Protein AF-A0ABD2VKQ4-F1 (afdb_monomer)

Structure (mmCIF, N/CA/C/O backbone):
data_AF-A0ABD2VKQ4-F1
#
_entry.id   AF-A0ABD2VKQ4-F1
#
loop_
_atom_site.group_PDB
_atom_site.id
_atom_site.type_symbol
_atom_site.label_atom_id
_atom_site.label_alt_id
_atom_site.label_comp_id
_atom_site.label_asym_id
_atom_site.label_entity_id
_atom_site.label_seq_id
_atom_site.pdbx_PDB_ins_code
_atom_site.Cartn_x
_atom_site.Cartn_y
_atom_site.Cartn_z
_atom_site.occupancy
_atom_site.B_iso_or_equiv
_atom_site.auth_seq_id
_atom_site.auth_comp_id
_atom_site.auth_asym_id
_atom_site.auth_atom_id
_atom_site.pdbx_PDB_model_num
ATOM 1 N N . MET A 1 1 ? 13.928 -17.365 -2.188 1.00 86.12 1 MET A N 1
ATOM 2 C CA . MET A 1 1 ? 12.927 -16.707 -1.315 1.00 86.12 1 MET A CA 1
ATOM 3 C C . MET A 1 1 ? 13.240 -15.219 -1.240 1.00 86.12 1 MET A C 1
ATOM 5 O O . MET A 1 1 ? 14.403 -14.883 -1.049 1.00 86.12 1 MET A O 1
ATOM 9 N N . VAL A 1 2 ? 12.244 -14.343 -1.404 1.00 89.88 2 VAL A N 1
ATOM 10 C CA . VAL A 1 2 ? 12.409 -12.878 -1.331 1.00 89.88 2 VAL A CA 1
ATOM 11 C C . VAL A 1 2 ? 11.683 -12.364 -0.088 1.00 89.88 2 VAL A C 1
ATOM 13 O O . VAL A 1 2 ? 10.501 -12.630 0.078 1.00 89.88 2 VAL A O 1
ATOM 16 N N . GLY A 1 3 ? 12.396 -11.669 0.802 1.00 92.44 3 GLY A N 1
ATOM 17 C CA . GLY A 1 3 ? 11.843 -11.152 2.063 1.00 92.44 3 GLY A CA 1
ATOM 18 C C . GLY A 1 3 ? 11.801 -9.626 2.094 1.00 92.44 3 GLY A C 1
ATOM 19 O O . GLY A 1 3 ? 10.929 -9.001 1.500 1.00 92.44 3 GLY A O 1
ATOM 20 N N . ARG A 1 4 ? 12.789 -9.013 2.762 1.00 93.56 4 ARG A N 1
ATOM 21 C CA . ARG A 1 4 ? 12.888 -7.551 2.973 1.00 93.56 4 ARG A CA 1
ATOM 22 C C . ARG A 1 4 ? 12.695 -6.715 1.703 1.00 93.56 4 ARG A C 1
ATOM 24 O O . ARG A 1 4 ? 12.064 -5.668 1.770 1.00 93.56 4 ARG A O 1
ATOM 31 N N . ALA A 1 5 ? 13.210 -7.180 0.565 1.00 92.12 5 ALA A N 1
ATOM 32 C CA . ALA A 1 5 ? 13.072 -6.471 -0.702 1.00 92.12 5 ALA A CA 1
ATOM 33 C C . ALA A 1 5 ? 11.592 -6.354 -1.118 1.00 92.12 5 ALA A C 1
ATOM 35 O O . ALA A 1 5 ? 11.109 -5.244 -1.327 1.00 92.12 5 ALA A O 1
ATOM 36 N N . ALA A 1 6 ? 10.852 -7.469 -1.115 1.00 93.06 6 ALA A N 1
ATOM 37 C CA . ALA A 1 6 ? 9.424 -7.499 -1.433 1.00 93.06 6 ALA A CA 1
ATOM 38 C C . ALA A 1 6 ? 8.584 -6.631 -0.483 1.00 93.06 6 ALA A C 1
ATOM 40 O O . ALA A 1 6 ? 7.594 -6.048 -0.900 1.00 93.06 6 ALA A O 1
ATOM 41 N N . TYR A 1 7 ? 9.001 -6.492 0.778 1.00 92.31 7 TYR A N 1
ATOM 42 C CA . TYR A 1 7 ? 8.332 -5.607 1.731 1.00 92.31 7 TYR A CA 1
ATOM 43 C C . TYR A 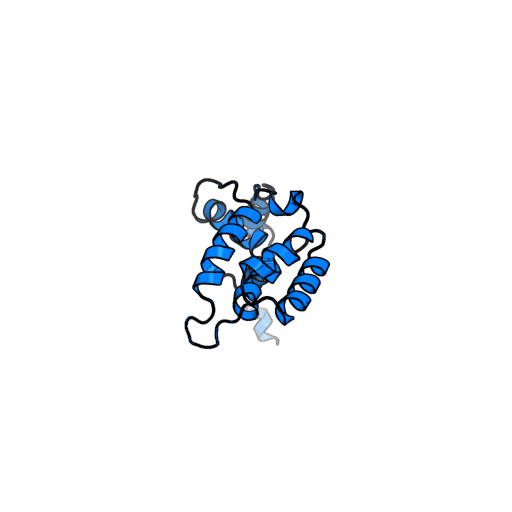1 7 ? 8.540 -4.114 1.409 1.00 92.31 7 TYR A C 1
ATOM 45 O O . TYR A 1 7 ? 7.629 -3.306 1.569 1.00 92.31 7 TYR A O 1
ATOM 53 N N . GLY A 1 8 ? 9.745 -3.730 0.975 1.00 93.81 8 GLY A N 1
ATOM 54 C CA . GLY A 1 8 ? 10.089 -2.332 0.695 1.00 93.81 8 GLY A CA 1
ATOM 55 C C . GLY A 1 8 ? 9.582 -1.816 -0.653 1.00 93.81 8 GLY A C 1
ATOM 56 O O . GLY A 1 8 ? 9.290 -0.627 -0.773 1.00 93.81 8 GLY A O 1
ATOM 57 N N . ASN A 1 9 ? 9.480 -2.699 -1.648 1.00 93.56 9 ASN A N 1
ATOM 58 C CA . ASN A 1 9 ? 9.064 -2.368 -3.011 1.00 93.56 9 ASN A CA 1
ATOM 59 C C . ASN A 1 9 ? 8.240 -3.515 -3.641 1.00 93.56 9 ASN A C 1
ATOM 61 O O . ASN A 1 9 ? 8.698 -4.162 -4.587 1.00 93.56 9 ASN A O 1
ATOM 65 N N . PRO A 1 10 ? 7.042 -3.815 -3.106 1.00 93.81 10 PRO A N 1
ATOM 66 C CA . PRO A 1 10 ? 6.229 -4.938 -3.565 1.00 93.81 10 PRO A CA 1
ATOM 67 C C . PRO A 1 10 ? 5.801 -4.804 -5.027 1.00 93.81 10 PRO A C 1
ATOM 69 O O . PRO A 1 10 ? 5.839 -5.796 -5.746 1.00 93.81 10 PRO A O 1
ATOM 72 N N . TRP A 1 11 ? 5.438 -3.597 -5.482 1.00 94.06 11 TRP A N 1
ATOM 73 C CA . TRP A 1 11 ? 4.920 -3.394 -6.840 1.00 94.06 11 TRP A CA 1
ATOM 74 C C . TRP A 1 11 ? 5.932 -3.813 -7.909 1.00 94.06 11 TRP A C 1
ATOM 76 O O . TRP A 1 11 ? 5.627 -4.655 -8.746 1.00 94.06 11 TRP A O 1
ATOM 86 N N . GLN A 1 12 ? 7.161 -3.294 -7.832 1.00 89.81 12 GLN A N 1
ATOM 87 C CA . GLN A 1 12 ? 8.186 -3.568 -8.845 1.00 89.81 12 GLN A CA 1
ATOM 88 C C . GLN A 1 12 ? 8.785 -4.973 -8.718 1.00 89.81 12 GLN A C 1
ATOM 90 O O . GLN A 1 12 ? 9.184 -5.566 -9.713 1.00 89.81 12 GLN A O 1
ATOM 95 N N . ILE A 1 13 ? 8.878 -5.514 -7.497 1.00 90.50 13 ILE A N 1
ATOM 96 C CA . ILE A 1 13 ? 9.523 -6.816 -7.271 1.00 90.50 13 ILE A CA 1
ATOM 97 C C . ILE A 1 13 ? 8.579 -7.977 -7.563 1.00 90.50 13 ILE A C 1
ATOM 99 O O . ILE A 1 13 ? 9.027 -9.002 -8.070 1.00 90.50 13 ILE A O 1
ATOM 103 N N . LEU A 1 14 ? 7.300 -7.849 -7.206 1.00 90.94 14 LEU A N 1
ATOM 104 C CA . LEU A 1 14 ? 6.352 -8.959 -7.278 1.00 90.94 14 LEU A CA 1
ATOM 105 C C . LEU A 1 14 ? 5.392 -8.867 -8.460 1.00 90.94 14 LEU A C 1
ATOM 107 O O . LEU A 1 14 ? 4.904 -9.902 -8.902 1.00 90.94 14 LEU A O 1
ATOM 111 N N . GLY A 1 15 ? 5.113 -7.674 -8.987 1.00 90.38 15 GLY A N 1
ATOM 112 C CA . GLY A 1 15 ? 3.989 -7.511 -9.908 1.00 90.38 15 GLY A CA 1
ATOM 113 C C . GLY A 1 15 ? 4.151 -8.204 -11.270 1.00 90.38 15 GLY A C 1
ATOM 114 O O . GLY A 1 15 ? 3.151 -8.445 -11.935 1.00 90.38 15 GLY A O 1
ATOM 115 N N . LEU A 1 16 ? 5.375 -8.576 -11.670 1.00 89.50 16 LEU A N 1
ATOM 116 C CA . LEU A 1 16 ? 5.641 -9.337 -12.903 1.00 89.50 16 LEU A CA 1
ATOM 117 C C . LEU A 1 16 ? 6.055 -10.793 -12.657 1.00 89.50 16 LEU A C 1
ATOM 119 O O . LEU A 1 16 ? 6.364 -11.503 -13.612 1.00 89.50 16 LEU A O 1
ATOM 123 N N . VAL A 1 17 ? 6.062 -11.264 -11.405 1.00 89.88 17 VAL A N 1
ATOM 124 C CA . VAL A 1 17 ? 6.529 -12.620 -11.065 1.00 89.88 17 VAL A CA 1
ATOM 125 C C . VAL A 1 17 ? 5.695 -13.695 -11.761 1.00 89.88 17 VAL A C 1
ATOM 127 O O . VAL A 1 17 ? 6.264 -14.649 -12.288 1.00 89.88 17 VAL A O 1
ATOM 130 N N . ASP A 1 18 ? 4.374 -13.523 -11.833 1.00 89.88 18 ASP A N 1
ATOM 131 C CA . ASP A 1 18 ? 3.475 -14.484 -12.485 1.00 89.88 18 ASP A CA 1
ATOM 132 C C . ASP A 1 18 ? 3.859 -14.734 -13.950 1.00 89.88 18 ASP A C 1
ATOM 134 O O . ASP A 1 18 ? 3.909 -15.881 -14.397 1.00 89.88 18 ASP A O 1
ATOM 138 N N . SER A 1 19 ? 4.201 -13.677 -14.688 1.00 88.81 19 SER A N 1
ATOM 139 C CA . SER A 1 19 ? 4.631 -13.790 -16.083 1.00 88.81 19 SER A CA 1
ATOM 140 C C . SER A 1 19 ? 6.090 -14.235 -16.194 1.00 88.81 19 SER A C 1
ATOM 142 O O . SER A 1 19 ? 6.380 -15.234 -16.849 1.00 88.81 19 SER A O 1
ATOM 144 N N . ALA A 1 20 ? 7.008 -13.557 -15.501 1.00 85.62 20 ALA A N 1
ATOM 145 C CA . ALA A 1 20 ? 8.446 -13.773 -15.654 1.00 85.62 20 ALA A CA 1
ATOM 146 C C . ALA A 1 20 ? 8.944 -15.121 -15.104 1.00 85.62 20 ALA A C 1
ATOM 148 O O . ALA A 1 20 ? 9.946 -15.642 -15.588 1.00 85.62 20 ALA A O 1
ATOM 149 N N . VAL A 1 21 ? 8.283 -15.675 -14.082 1.00 87.62 21 VAL A N 1
ATOM 150 C CA . VAL A 1 21 ? 8.710 -16.915 -13.410 1.00 87.62 21 VAL A CA 1
ATOM 151 C C . VAL A 1 21 ? 7.807 -18.090 -13.764 1.00 87.62 21 VAL A C 1
ATOM 153 O O . VAL A 1 21 ? 8.306 -19.192 -13.979 1.00 87.62 21 VAL A O 1
ATOM 156 N N . TYR A 1 22 ? 6.492 -17.868 -13.829 1.00 87.88 22 TYR A N 1
ATOM 157 C CA . TYR A 1 22 ? 5.512 -18.942 -14.021 1.00 87.88 22 TYR A CA 1
ATOM 158 C C . TYR A 1 22 ? 4.895 -18.976 -15.427 1.00 87.88 22 TYR A C 1
ATOM 160 O O . TYR A 1 22 ? 4.097 -19.867 -15.712 1.00 87.88 22 TYR A O 1
ATOM 168 N N . GLY A 1 23 ? 5.262 -18.047 -16.318 1.00 86.56 23 GLY A N 1
ATOM 169 C CA . GLY A 1 23 ? 4.781 -18.017 -17.701 1.00 86.56 23 GLY A CA 1
ATOM 170 C C . GLY A 1 23 ? 3.301 -17.655 -17.846 1.00 86.56 23 GLY A C 1
ATOM 171 O O . GLY A 1 23 ? 2.700 -17.940 -18.881 1.00 86.56 23 GLY A O 1
ATOM 172 N N . ALA A 1 24 ? 2.687 -17.051 -16.823 1.00 89.19 24 ALA A N 1
ATOM 173 C CA . ALA A 1 24 ? 1.307 -16.596 -16.912 1.00 89.19 24 ALA A CA 1
ATOM 174 C C . ALA A 1 24 ? 1.170 -15.432 -17.917 1.00 89.19 24 ALA A C 1
ATOM 176 O O . ALA A 1 24 ? 2.107 -14.642 -18.088 1.00 89.19 24 ALA A O 1
ATOM 177 N N . PRO A 1 25 ? -0.002 -15.271 -18.558 1.00 87.69 25 PRO A N 1
ATOM 178 C CA . PRO A 1 25 ? -0.264 -14.113 -19.403 1.00 87.69 25 PRO A CA 1
ATOM 179 C C . PRO A 1 25 ? -0.090 -12.806 -18.625 1.00 87.69 25 PRO A C 1
ATOM 181 O O . PRO A 1 25 ? -0.534 -12.700 -17.477 1.00 87.69 25 PRO A O 1
ATOM 184 N N . LEU A 1 26 ? 0.515 -11.802 -19.266 1.00 83.81 26 LEU A N 1
ATOM 185 C CA . LEU A 1 26 ? 0.623 -10.463 -18.694 1.00 83.81 26 LEU A CA 1
ATOM 186 C C . LEU A 1 26 ? -0.768 -9.914 -18.377 1.00 83.81 26 LEU A C 1
ATOM 188 O O . LEU A 1 26 ? -1.685 -9.967 -19.199 1.00 83.81 26 LEU A O 1
ATOM 192 N N . ARG A 1 27 ? -0.913 -9.367 -17.171 1.00 80.69 27 ARG A N 1
ATOM 193 C CA . ARG A 1 27 ? -2.122 -8.674 -16.734 1.00 80.69 27 ARG A CA 1
ATOM 194 C C . ARG A 1 27 ? -1.808 -7.196 -16.605 1.00 80.69 27 ARG A C 1
ATOM 196 O O . ARG A 1 27 ? -0.898 -6.822 -15.873 1.00 80.69 27 ARG A O 1
ATOM 203 N N . SER A 1 28 ? -2.598 -6.357 -17.261 1.00 84.81 28 SER A N 1
ATOM 204 C CA . SER A 1 28 ? -2.535 -4.899 -17.133 1.00 84.81 28 SER A CA 1
ATOM 205 C C . SER A 1 28 ? -3.217 -4.432 -15.841 1.00 84.81 28 SER A C 1
ATOM 207 O O . SER A 1 28 ? -4.150 -3.631 -15.883 1.00 84.81 28 SER A O 1
ATOM 209 N N . ILE A 1 29 ? -2.817 -4.997 -14.699 1.00 91.94 29 ILE A N 1
ATOM 210 C CA . ILE A 1 29 ? -3.356 -4.601 -13.398 1.00 91.94 29 ILE A CA 1
ATOM 211 C C . ILE A 1 29 ? -2.740 -3.270 -12.967 1.00 91.94 29 ILE A C 1
ATOM 213 O O . ILE A 1 29 ? -1.541 -3.043 -13.148 1.00 91.94 29 ILE A O 1
ATOM 217 N N . THR A 1 30 ? -3.563 -2.400 -12.389 1.00 95.50 30 THR A N 1
ATOM 218 C CA . THR A 1 30 ? -3.132 -1.100 -11.865 1.00 95.50 30 THR A CA 1
ATOM 219 C C . THR A 1 30 ? -3.067 -1.111 -10.339 1.00 95.50 30 THR A C 1
ATOM 221 O O . THR A 1 30 ? -3.672 -1.959 -9.671 1.00 95.50 30 THR A O 1
ATOM 224 N N . ARG A 1 31 ? -2.332 -0.159 -9.749 1.00 96.19 31 ARG A N 1
ATOM 225 C CA . ARG A 1 31 ? -2.274 -0.018 -8.285 1.00 96.19 31 ARG A CA 1
ATOM 226 C C . ARG A 1 31 ? -3.652 0.294 -7.712 1.00 96.19 31 ARG A C 1
ATOM 228 O O . ARG A 1 31 ? -3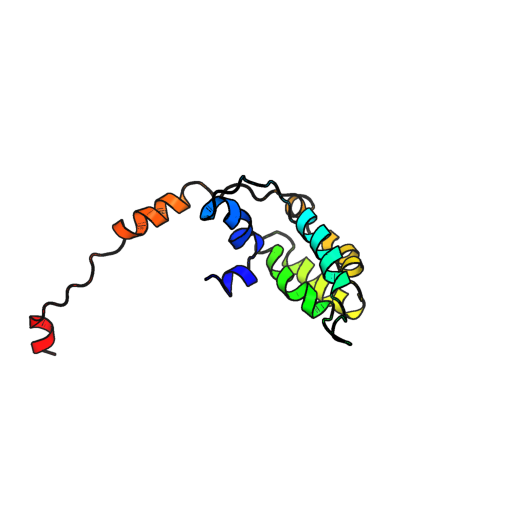.976 -0.220 -6.644 1.00 96.19 31 ARG A O 1
ATOM 235 N N . ARG A 1 32 ? -4.467 1.077 -8.430 1.00 97.62 32 ARG A N 1
ATOM 236 C CA . ARG A 1 32 ? -5.853 1.381 -8.050 1.00 97.62 32 ARG A CA 1
ATOM 237 C C . ARG A 1 32 ? -6.678 0.110 -7.871 1.00 97.62 32 ARG A C 1
ATOM 239 O O . ARG A 1 32 ? -7.250 -0.087 -6.806 1.00 97.62 32 ARG A O 1
ATOM 246 N N . GLN A 1 33 ? -6.646 -0.792 -8.849 1.00 96.50 33 GLN A N 1
ATOM 247 C CA . GLN A 1 33 ? -7.386 -2.058 -8.788 1.00 96.50 33 GLN A CA 1
ATOM 248 C C . GLN A 1 33 ? -6.933 -2.945 -7.622 1.00 96.50 33 GLN A C 1
ATOM 250 O O . GLN A 1 33 ? -7.755 -3.568 -6.949 1.00 96.50 33 GLN A O 1
ATOM 255 N N . VAL A 1 34 ? -5.624 -2.990 -7.347 1.00 96.38 34 VAL A N 1
ATOM 256 C CA . VAL A 1 34 ? -5.102 -3.709 -6.175 1.00 96.38 34 VAL A CA 1
ATOM 257 C C . VAL A 1 34 ? -5.613 -3.084 -4.880 1.00 96.38 34 VAL A C 1
ATOM 259 O O . VAL A 1 34 ? -6.045 -3.811 -3.990 1.00 96.38 34 VAL A O 1
ATOM 262 N N . LEU A 1 35 ? -5.594 -1.755 -4.766 1.00 97.88 35 LEU A N 1
ATOM 263 C CA . LEU A 1 35 ? -6.068 -1.040 -3.580 1.00 97.88 35 LEU A CA 1
ATOM 264 C C . LEU A 1 35 ? -7.577 -1.198 -3.365 1.00 97.88 35 LEU A C 1
ATOM 266 O O . LEU A 1 35 ? -7.997 -1.374 -2.227 1.00 97.88 35 LEU A O 1
ATOM 270 N N . GLU A 1 36 ? -8.382 -1.215 -4.427 1.00 97.62 36 GLU A N 1
ATOM 271 C CA . GLU A 1 36 ? -9.826 -1.480 -4.358 1.00 97.62 36 GLU A CA 1
ATOM 272 C C . GLU A 1 36 ? -10.117 -2.867 -3.769 1.00 97.62 36 GLU A C 1
ATOM 274 O O . GLU A 1 36 ? -10.918 -3.003 -2.842 1.00 97.62 36 GLU A O 1
ATOM 279 N N . GLN A 1 37 ? -9.416 -3.902 -4.242 1.00 97.94 37 GLN A N 1
ATOM 280 C CA . GLN A 1 37 ? -9.539 -5.249 -3.678 1.00 97.94 37 GLN A CA 1
ATOM 281 C C . GLN A 1 37 ? -8.998 -5.314 -2.246 1.00 97.94 37 GLN A C 1
ATOM 283 O O . GLN A 1 37 ? -9.596 -5.949 -1.372 1.00 97.94 37 GLN A O 1
ATOM 288 N N . TYR A 1 38 ? -7.885 -4.626 -1.984 1.00 98.12 38 TYR A N 1
ATOM 289 C CA . TYR A 1 38 ? -7.280 -4.574 -0.660 1.00 98.12 38 TYR A CA 1
ATOM 290 C C . TYR A 1 38 ? -8.171 -3.860 0.351 1.00 98.12 38 TYR A C 1
ATOM 292 O O . TYR A 1 38 ? -8.159 -4.230 1.518 1.00 98.12 38 TYR A O 1
ATOM 300 N N . GLN A 1 39 ? -8.960 -2.871 -0.068 1.00 98.06 39 GLN A N 1
ATOM 301 C CA . GLN A 1 39 ? -9.933 -2.212 0.795 1.00 98.06 39 GLN A CA 1
ATOM 302 C C . GLN A 1 39 ? -10.955 -3.221 1.322 1.00 98.06 39 GLN A C 1
ATOM 304 O O . GLN A 1 39 ? -11.144 -3.323 2.532 1.00 98.06 39 GLN A O 1
ATOM 309 N N . VAL A 1 40 ? -11.562 -4.006 0.424 1.00 98.25 40 VAL A N 1
ATOM 310 C CA . VAL A 1 40 ? -12.556 -5.030 0.786 1.00 98.25 40 VAL A CA 1
ATOM 311 C C . VAL A 1 40 ? -11.950 -6.053 1.745 1.00 98.25 40 VAL A C 1
ATOM 313 O O . VAL A 1 40 ? -12.518 -6.332 2.801 1.00 98.25 40 VAL A O 1
ATOM 316 N N . TYR A 1 41 ? -10.771 -6.579 1.405 1.00 98.12 41 TYR A N 1
ATOM 317 C CA . TYR A 1 41 ? -10.044 -7.504 2.271 1.00 98.12 41 TYR A CA 1
ATOM 318 C C . TYR A 1 41 ? -9.715 -6.867 3.625 1.00 98.12 41 TYR A C 1
ATOM 320 O O . TYR A 1 41 ? -10.009 -7.435 4.675 1.00 98.12 41 TYR A O 1
ATOM 328 N N . GLY A 1 42 ? -9.120 -5.682 3.603 1.00 97.75 42 GLY A N 1
ATOM 329 C CA . GLY A 1 42 ? -8.589 -5.009 4.770 1.00 97.75 42 GLY A CA 1
ATOM 330 C C . GLY A 1 42 ? -9.681 -4.686 5.781 1.00 97.75 42 GLY A C 1
ATOM 331 O O . GLY A 1 42 ? -9.506 -4.990 6.957 1.00 97.75 42 GLY A O 1
ATOM 332 N N . ASP A 1 43 ? -10.827 -4.172 5.329 1.00 98.19 43 ASP A N 1
ATOM 333 C CA . ASP A 1 43 ? -11.980 -3.934 6.199 1.00 98.19 43 ASP A CA 1
ATOM 334 C C . ASP A 1 43 ? -12.555 -5.237 6.772 1.00 98.19 43 ASP A C 1
ATOM 336 O O . ASP A 1 43 ? -12.937 -5.269 7.941 1.00 98.19 43 ASP A O 1
ATOM 340 N N . SER A 1 44 ? -12.552 -6.332 6.002 1.00 97.62 44 SER A N 1
ATOM 341 C CA . SER A 1 44 ? -13.071 -7.629 6.467 1.00 97.62 44 SER A CA 1
ATOM 342 C C . SER A 1 44 ? -12.241 -8.276 7.582 1.00 97.62 44 SER A C 1
ATOM 344 O O . SER A 1 44 ? -12.773 -9.059 8.367 1.00 97.62 44 SER A O 1
ATOM 346 N N . VAL A 1 45 ? -10.943 -7.960 7.668 1.00 97.62 45 VAL A N 1
ATOM 347 C CA . VAL A 1 45 ? -10.031 -8.575 8.647 1.00 97.62 45 VAL A CA 1
ATOM 348 C C . VAL A 1 45 ? -9.791 -7.717 9.882 1.00 97.62 45 VAL A C 1
ATOM 350 O O . VAL A 1 45 ? -9.205 -8.207 10.850 1.00 97.62 45 VAL A O 1
ATOM 353 N N . LEU A 1 46 ? -10.217 -6.449 9.884 1.00 97.62 46 LEU A N 1
ATOM 354 C CA . LEU A 1 46 ? -10.088 -5.590 11.057 1.00 97.62 46 LEU A CA 1
ATOM 355 C C . LEU A 1 46 ? -10.785 -6.231 12.255 1.00 97.62 46 LEU A C 1
ATOM 357 O O . LEU A 1 46 ? -11.921 -6.687 12.165 1.00 97.62 46 LEU A O 1
ATOM 361 N N . ARG A 1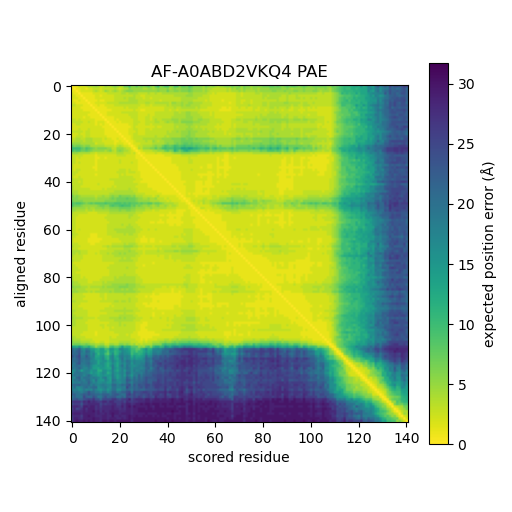 47 ? -10.103 -6.227 13.405 1.00 95.06 47 ARG A N 1
ATOM 362 C CA . ARG A 1 47 ? -10.660 -6.705 14.684 1.00 95.06 47 ARG A CA 1
ATOM 363 C C . ARG A 1 47 ? -11.119 -8.173 14.709 1.00 95.06 47 ARG A C 1
ATOM 365 O O . ARG A 1 47 ? -11.782 -8.589 15.658 1.00 95.06 47 ARG A O 1
ATOM 372 N N . ILE A 1 48 ? -10.729 -8.990 13.727 1.00 96.06 48 ILE A N 1
ATOM 373 C CA . ILE A 1 48 ? -11.127 -10.408 13.667 1.00 96.06 48 ILE A CA 1
ATOM 374 C C . ILE A 1 48 ? -10.629 -11.223 14.877 1.00 96.06 48 ILE A C 1
ATOM 376 O O . ILE A 1 48 ? -11.240 -12.220 15.251 1.00 96.06 48 I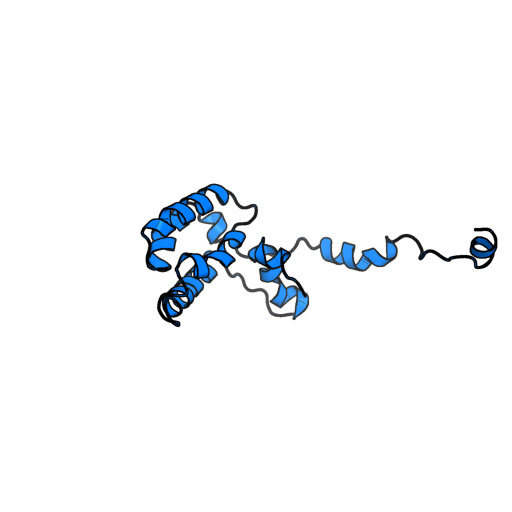LE A O 1
ATOM 380 N N . TYR A 1 49 ? -9.564 -10.764 15.542 1.00 93.38 49 TYR A N 1
ATOM 381 C CA . TYR A 1 49 ? -9.013 -11.355 16.764 1.00 93.38 49 TYR A CA 1
ATOM 382 C C . TYR A 1 49 ? -9.229 -10.444 17.989 1.00 93.38 49 TYR A C 1
ATOM 384 O O . TYR A 1 49 ? -8.380 -10.359 18.878 1.00 93.38 49 TYR A O 1
ATOM 392 N N . GLY A 1 50 ? -10.347 -9.710 18.031 1.00 93.56 50 GLY A N 1
ATOM 393 C CA . GLY A 1 50 ? -10.684 -8.771 19.104 1.00 93.56 50 GLY A CA 1
ATOM 394 C C . GLY A 1 50 ? -10.230 -7.341 18.780 1.00 93.56 50 GLY A C 1
ATOM 395 O O . GLY A 1 50 ? -10.612 -6.805 17.750 1.00 93.56 50 GLY A O 1
ATOM 396 N N . PRO A 1 51 ? -9.420 -6.657 19.606 1.00 92.38 51 PRO A N 1
ATOM 397 C CA . PRO A 1 51 ? -8.982 -5.288 19.301 1.00 92.38 51 PRO A CA 1
ATOM 398 C C . PRO A 1 51 ? -7.998 -5.202 18.118 1.00 92.38 51 PRO A C 1
ATOM 400 O O . PRO A 1 51 ? -7.633 -4.102 17.702 1.00 92.38 51 PRO A O 1
ATOM 403 N N . ARG A 1 52 ? -7.548 -6.346 17.588 1.00 94.25 52 ARG A N 1
ATOM 404 C CA . ARG A 1 52 ? -6.579 -6.463 16.495 1.00 94.25 52 ARG A CA 1
ATOM 405 C C . ARG A 1 52 ? -7.088 -7.388 15.381 1.00 94.25 52 ARG A C 1
ATOM 407 O O . ARG A 1 52 ? -7.906 -8.266 15.658 1.00 94.25 52 ARG A O 1
ATOM 414 N N . PRO A 1 53 ? -6.582 -7.235 14.146 1.00 96.44 53 PRO A N 1
ATOM 415 C CA . PRO A 1 53 ? -5.625 -6.221 13.704 1.00 96.44 53 PRO A CA 1
ATOM 416 C C . PRO A 1 53 ? -6.247 -4.823 13.616 1.00 96.44 53 PRO A C 1
ATOM 418 O O . PRO A 1 53 ? -7.441 -4.657 13.363 1.00 96.44 53 PRO A O 1
ATOM 421 N N . THR A 1 54 ? -5.414 -3.819 13.873 1.00 97.00 54 THR A N 1
ATOM 422 C CA . THR A 1 54 ? -5.733 -2.395 13.719 1.00 97.00 54 THR A CA 1
ATOM 423 C C . THR A 1 54 ? -5.524 -1.938 12.276 1.00 97.00 54 THR A C 1
ATOM 425 O O . THR A 1 54 ? -4.767 -2.554 11.526 1.00 97.00 54 THR A O 1
ATOM 428 N N . VAL A 1 55 ? -6.109 -0.794 11.904 1.00 97.81 55 VAL A N 1
ATOM 429 C CA . VAL A 1 55 ? -5.886 -0.143 10.597 1.00 97.81 55 VAL A CA 1
ATOM 430 C C . VAL A 1 55 ? -4.390 0.002 10.297 1.00 97.81 55 VAL A C 1
ATOM 432 O O . VAL A 1 55 ? -3.940 -0.333 9.206 1.00 97.81 55 VAL A O 1
ATOM 435 N N . ARG A 1 56 ? -3.589 0.416 11.288 1.00 97.50 56 ARG A N 1
ATOM 436 C CA . ARG A 1 56 ? -2.132 0.561 11.142 1.00 97.50 56 ARG A CA 1
ATOM 437 C C . ARG A 1 56 ? -1.439 -0.760 10.807 1.00 97.50 56 ARG A C 1
ATOM 439 O O . ARG A 1 56 ? -0.531 -0.770 9.980 1.00 97.50 56 ARG A O 1
ATOM 446 N N . GLU A 1 57 ? -1.832 -1.857 11.449 1.00 96.94 57 GLU A N 1
ATOM 447 C CA . GLU A 1 57 ? -1.252 -3.183 11.197 1.00 96.94 57 GLU A CA 1
ATOM 448 C C . GLU A 1 57 ? -1.621 -3.700 9.804 1.00 96.94 57 GLU A C 1
ATOM 450 O O . GLU A 1 57 ? -0.752 -4.225 9.109 1.00 96.94 57 GLU A O 1
ATOM 455 N N . VAL A 1 58 ? -2.868 -3.483 9.377 1.00 97.69 58 VAL A N 1
ATOM 456 C CA . VAL A 1 58 ? -3.351 -3.883 8.049 1.00 97.69 58 VAL A CA 1
ATOM 457 C C . VAL A 1 58 ? -2.717 -3.035 6.941 1.00 97.69 58 VAL A C 1
ATOM 459 O O . VAL A 1 58 ? -2.314 -3.576 5.925 1.00 97.69 58 VAL A O 1
ATOM 462 N N . VAL A 1 59 ? -2.532 -1.725 7.125 1.00 97.31 59 VAL A N 1
ATOM 463 C CA . VAL A 1 59 ? -1.947 -0.837 6.095 1.00 97.31 59 VAL A CA 1
ATOM 464 C C . VAL A 1 59 ? -0.425 -0.968 5.986 1.00 97.31 59 VAL A C 1
ATOM 466 O O . VAL A 1 59 ? 0.155 -0.651 4.948 1.00 97.31 59 VAL A O 1
ATOM 469 N N . LYS A 1 60 ? 0.258 -1.455 7.028 1.00 95.75 60 LYS A N 1
ATOM 470 C CA . LYS A 1 60 ? 1.729 -1.516 7.094 1.00 95.75 60 LYS A CA 1
ATOM 471 C C . LYS A 1 60 ? 2.413 -2.116 5.845 1.00 95.75 60 LYS A C 1
ATOM 473 O O . LYS A 1 60 ? 3.415 -1.534 5.417 1.00 95.75 60 LYS A O 1
ATOM 478 N N . PRO A 1 61 ? 1.923 -3.219 5.239 1.00 94.69 61 PRO A N 1
ATOM 479 C CA . PRO A 1 61 ? 2.518 -3.798 4.031 1.00 94.69 61 PRO A CA 1
ATOM 480 C C . PRO A 1 61 ? 2.362 -2.919 2.780 1.00 94.69 61 PRO A C 1
ATOM 482 O O . PRO A 1 61 ? 3.158 -3.027 1.852 1.00 94.69 61 PRO A O 1
ATOM 485 N N . LEU A 1 62 ? 1.371 -2.023 2.750 1.00 96.00 62 LEU A N 1
ATOM 486 C CA . LEU A 1 62 ? 1.112 -1.137 1.613 1.00 96.00 62 LEU A CA 1
ATOM 487 C C . LEU A 1 62 ? 2.054 0.065 1.552 1.00 96.00 62 LEU A C 1
ATOM 489 O O . LEU A 1 62 ? 2.160 0.706 0.512 1.00 96.00 62 LEU A O 1
ATOM 493 N N . LEU A 1 63 ? 2.778 0.376 2.631 1.00 95.69 63 LEU A N 1
ATOM 494 C CA . LEU A 1 63 ? 3.667 1.544 2.670 1.00 95.69 63 LEU A CA 1
ATOM 495 C C . LEU A 1 63 ? 4.810 1.468 1.636 1.00 95.69 63 LEU A C 1
ATOM 497 O O . LEU A 1 63 ? 5.440 2.482 1.335 1.00 95.69 63 LEU A O 1
ATOM 501 N N . GLY A 1 64 ? 5.105 0.287 1.090 1.00 96.06 64 GLY A N 1
ATOM 502 C CA . GLY A 1 64 ? 6.060 0.106 -0.007 1.00 96.06 64 GLY A CA 1
ATOM 503 C C . GLY A 1 64 ? 5.464 0.258 -1.413 1.00 96.06 64 GLY A C 1
ATOM 504 O O . GLY A 1 64 ? 6.218 0.299 -2.380 1.00 96.06 64 GLY A O 1
ATOM 505 N N . LEU A 1 65 ? 4.137 0.335 -1.561 1.00 96.44 65 LEU A N 1
ATOM 506 C CA . LEU A 1 65 ? 3.454 0.207 -2.858 1.00 96.44 65 LEU A CA 1
ATOM 507 C C . LEU A 1 65 ? 3.861 1.287 -3.878 1.00 96.44 65 LEU A C 1
ATOM 509 O O . LEU A 1 65 ? 3.983 1.005 -5.071 1.00 96.44 65 LEU A O 1
ATOM 513 N N . PHE A 1 66 ? 4.121 2.501 -3.392 1.00 96.88 66 PHE A N 1
ATOM 514 C CA . PHE A 1 66 ? 4.536 3.663 -4.185 1.00 96.88 66 PHE A CA 1
ATOM 515 C C . PHE A 1 66 ? 6.043 3.943 -4.074 1.00 96.88 66 PHE A C 1
ATOM 517 O O . PHE A 1 66 ? 6.487 5.089 -4.110 1.00 96.88 66 PHE A O 1
ATOM 524 N N . HIS A 1 67 ? 6.864 2.916 -3.838 1.00 95.19 67 HIS A N 1
ATOM 525 C CA . HIS A 1 67 ? 8.314 3.080 -3.761 1.00 95.19 67 HIS A CA 1
ATOM 526 C C . HIS A 1 67 ? 8.871 3.783 -5.014 1.00 95.19 67 HIS A C 1
ATOM 528 O O . HIS A 1 67 ? 8.585 3.365 -6.129 1.00 95.19 67 HIS A O 1
ATOM 534 N N . ALA A 1 68 ? 9.700 4.816 -4.807 1.00 93.38 68 ALA A N 1
ATOM 535 C CA . ALA A 1 68 ? 10.280 5.680 -5.846 1.00 93.38 68 ALA A CA 1
ATOM 536 C C . ALA A 1 68 ? 9.284 6.475 -6.723 1.00 93.38 68 ALA A C 1
ATOM 538 O O . ALA A 1 68 ? 9.720 7.170 -7.633 1.00 93.38 68 ALA A O 1
ATOM 539 N N . GLU A 1 69 ? 7.985 6.444 -6.417 1.00 95.81 69 GLU A N 1
ATOM 540 C CA . GLU A 1 69 ? 6.971 7.238 -7.119 1.00 95.81 69 GLU A CA 1
ATOM 541 C C . GLU A 1 69 ? 6.866 8.666 -6.551 1.00 95.81 69 GLU A C 1
ATOM 543 O O . GLU A 1 69 ? 7.169 8.895 -5.364 1.00 95.81 69 GLU A O 1
ATOM 548 N N . PRO A 1 70 ? 6.403 9.644 -7.355 1.00 95.06 70 PRO A N 1
ATOM 549 C CA . PRO A 1 70 ? 6.165 10.999 -6.877 1.00 95.06 70 PRO A CA 1
ATOM 550 C C . PRO A 1 70 ? 5.159 11.006 -5.720 1.00 95.06 70 PRO A C 1
ATOM 552 O O . PRO A 1 70 ? 4.249 10.186 -5.634 1.00 95.06 70 PRO A O 1
ATOM 555 N N . ARG A 1 71 ? 5.337 11.958 -4.798 1.00 97.00 71 ARG A N 1
ATOM 556 C CA . ARG A 1 71 ? 4.462 12.185 -3.629 1.00 97.00 71 ARG A CA 1
ATOM 557 C C . ARG A 1 71 ? 4.353 11.029 -2.618 1.00 97.00 71 ARG A C 1
ATOM 559 O O . ARG A 1 71 ? 3.705 11.211 -1.593 1.00 97.00 71 ARG A O 1
ATOM 566 N N . ASN A 1 72 ? 5.080 9.917 -2.774 1.00 96.81 72 ASN A N 1
ATOM 567 C CA . ASN A 1 72 ? 5.084 8.799 -1.813 1.00 96.81 72 ASN A CA 1
ATOM 568 C C . ASN A 1 72 ? 5.348 9.232 -0.356 1.00 96.81 72 ASN A C 1
ATOM 570 O O . ASN A 1 72 ? 4.673 8.799 0.574 1.00 96.81 72 ASN A O 1
ATOM 574 N N . VAL A 1 73 ? 6.320 10.123 -0.131 1.00 97.06 73 VAL A N 1
ATOM 575 C CA . VAL A 1 73 ? 6.630 10.625 1.222 1.00 97.06 73 VAL A CA 1
ATOM 576 C C . VAL A 1 73 ? 5.475 11.452 1.797 1.00 97.06 73 VAL A C 1
ATOM 578 O O . VAL A 1 73 ? 5.199 11.361 2.992 1.00 97.06 73 VAL A O 1
ATOM 581 N N . VAL A 1 74 ? 4.799 12.242 0.959 1.00 97.94 74 VAL A N 1
ATOM 582 C CA . VAL A 1 74 ? 3.638 13.049 1.360 1.00 97.94 74 VAL A CA 1
ATOM 583 C C . VAL A 1 74 ? 2.476 12.130 1.722 1.00 97.94 74 VAL A C 1
ATOM 585 O O . VAL A 1 74 ? 1.948 12.236 2.826 1.00 97.94 74 VAL A O 1
ATOM 588 N N . TRP A 1 75 ? 2.180 11.146 0.871 1.00 98.25 75 TRP A N 1
ATOM 589 C CA . TRP A 1 75 ? 1.175 10.121 1.141 1.00 98.25 75 TRP A CA 1
ATOM 590 C C . TRP A 1 75 ? 1.441 9.370 2.451 1.00 98.25 75 TRP A C 1
ATOM 592 O O . TRP A 1 75 ? 0.550 9.256 3.285 1.00 98.25 75 TRP A O 1
ATOM 602 N N . LYS A 1 76 ? 2.682 8.939 2.717 1.00 97.94 76 LYS A N 1
ATOM 603 C CA . LYS A 1 76 ? 3.042 8.279 3.988 1.00 97.94 76 LYS A CA 1
ATOM 604 C C . LYS A 1 76 ? 2.772 9.148 5.216 1.00 97.94 76 LYS A C 1
ATOM 606 O O . LYS A 1 76 ? 2.363 8.624 6.249 1.00 97.94 76 LYS A O 1
ATOM 611 N N . ARG A 1 77 ? 3.008 10.460 5.120 1.00 98.25 77 ARG A N 1
ATOM 612 C CA . ARG A 1 77 ? 2.704 11.413 6.200 1.00 98.25 77 ARG A CA 1
ATOM 613 C C . ARG A 1 77 ? 1.196 11.594 6.373 1.00 98.25 77 ARG A C 1
ATOM 615 O O . ARG A 1 77 ? 0.736 11.615 7.511 1.00 98.25 77 ARG A O 1
ATOM 622 N N . ALA A 1 78 ? 0.445 11.674 5.274 1.00 98.25 78 ALA A N 1
ATOM 623 C CA . ALA A 1 78 ? -1.016 11.724 5.304 1.00 98.25 78 ALA A CA 1
ATOM 624 C C . ALA A 1 78 ? -1.601 10.459 5.953 1.00 98.25 78 ALA A C 1
ATOM 626 O O . ALA A 1 78 ? -2.419 10.556 6.859 1.00 98.25 78 ALA A O 1
ATOM 627 N N . VAL A 1 79 ? -1.092 9.278 5.590 1.00 98.25 79 VAL A N 1
ATOM 628 C CA . VAL A 1 79 ? -1.452 7.993 6.211 1.00 98.25 79 VAL A CA 1
ATOM 629 C C . VAL A 1 79 ? -1.143 7.975 7.709 1.00 98.25 79 VAL A C 1
ATOM 631 O O . VAL A 1 79 ? -1.986 7.550 8.498 1.00 98.25 79 VAL A O 1
ATOM 634 N N . ASP A 1 80 ? 0.031 8.457 8.133 1.00 98.06 80 ASP A N 1
ATOM 635 C CA . ASP A 1 80 ? 0.358 8.487 9.562 1.00 98.06 80 ASP A CA 1
ATOM 636 C C . ASP A 1 80 ? -0.546 9.440 10.358 1.00 98.06 80 ASP A C 1
ATOM 638 O O . ASP A 1 80 ? -0.975 9.103 11.465 1.00 98.06 80 ASP A O 1
ATOM 642 N N . ALA A 1 81 ? -0.908 10.585 9.771 1.00 98.00 81 ALA A N 1
ATOM 643 C CA . ALA A 1 81 ? -1.888 11.496 10.350 1.00 98.00 81 ALA A CA 1
ATOM 644 C C . ALA A 1 81 ? -3.284 10.853 10.438 1.00 98.00 81 ALA A C 1
ATOM 646 O O . ALA A 1 81 ? -3.909 10.945 11.499 1.00 98.00 81 ALA A O 1
ATOM 647 N N . ALA A 1 82 ? -3.717 10.167 9.373 1.00 97.94 82 ALA A N 1
ATOM 648 C CA . ALA A 1 82 ? -5.010 9.496 9.261 1.00 97.94 82 ALA A CA 1
ATOM 649 C C . ALA A 1 82 ? -5.190 8.369 10.285 1.00 97.94 82 ALA A C 1
ATOM 651 O O . ALA A 1 82 ? -6.295 8.149 10.778 1.00 97.94 82 ALA A O 1
ATOM 652 N N . PHE A 1 83 ? -4.110 7.693 10.699 1.00 97.19 83 PHE A N 1
ATOM 653 C CA . PHE A 1 83 ? -4.176 6.656 11.738 1.00 97.19 83 PHE A CA 1
ATOM 654 C C . PHE A 1 83 ? -4.705 7.145 13.093 1.00 97.19 83 PHE A C 1
ATOM 656 O O . PHE A 1 83 ? -5.030 6.313 13.940 1.00 97.19 83 PHE A O 1
ATOM 663 N N . ARG A 1 84 ? -4.768 8.459 13.336 1.00 96.06 84 ARG A N 1
ATOM 664 C CA . ARG A 1 84 ? -5.295 9.014 14.591 1.00 96.06 84 ARG A CA 1
ATOM 665 C C . ARG A 1 84 ? -6.819 8.977 14.673 1.00 96.06 84 ARG A C 1
ATOM 667 O O . ARG A 1 84 ? -7.345 8.952 15.781 1.00 96.06 84 ARG A O 1
ATOM 674 N N . HIS A 1 85 ? -7.516 8.971 13.538 1.00 96.31 85 HIS A N 1
ATOM 675 C CA . HIS A 1 85 ? -8.978 9.088 13.498 1.00 96.31 85 HIS A CA 1
ATOM 676 C C . HIS 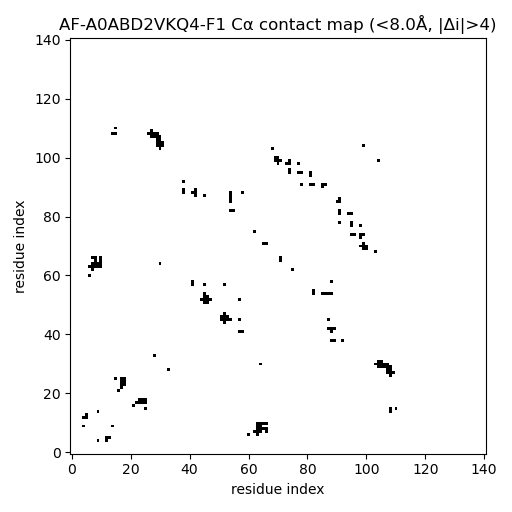A 1 85 ? -9.662 8.091 12.562 1.00 96.31 85 HIS A C 1
ATOM 678 O O . HIS A 1 85 ? -10.803 7.717 12.823 1.00 96.31 85 HIS A O 1
ATOM 684 N N . CYS A 1 86 ? -8.992 7.611 11.512 1.00 97.50 86 CYS A N 1
ATOM 685 C CA . CYS A 1 86 ? -9.555 6.604 10.619 1.00 97.50 86 CYS A CA 1
ATOM 686 C C . CYS A 1 86 ? -9.692 5.249 11.321 1.00 97.50 86 CYS A C 1
ATOM 688 O O . CYS A 1 86 ? -8.737 4.708 11.882 1.00 97.50 86 CYS A O 1
ATOM 690 N N . THR A 1 87 ? -10.888 4.672 11.238 1.00 96.12 87 THR A N 1
ATOM 691 C CA . THR A 1 87 ? -11.222 3.373 11.842 1.00 96.12 87 THR A CA 1
ATOM 692 C C . THR A 1 87 ? -11.395 2.256 10.816 1.00 96.12 87 THR A C 1
ATOM 694 O O . THR A 1 87 ? -11.421 1.091 11.211 1.00 96.12 87 THR A O 1
ATOM 697 N N . THR A 1 88 ? -11.460 2.599 9.526 1.00 97.94 88 THR A N 1
ATOM 698 C CA . THR A 1 88 ? -11.612 1.669 8.396 1.00 97.94 88 THR A CA 1
ATOM 699 C C . THR A 1 88 ? -10.511 1.898 7.361 1.00 97.94 88 THR A C 1
ATOM 701 O O . THR A 1 88 ? -9.906 2.973 7.312 1.00 97.94 88 THR A O 1
ATOM 704 N N . ILE A 1 89 ? -10.247 0.892 6.532 1.00 98.19 89 ILE A N 1
ATOM 705 C CA . ILE A 1 89 ? -9.345 0.994 5.382 1.00 98.19 89 ILE A CA 1
ATOM 706 C C . ILE A 1 89 ? -9.952 1.911 4.328 1.00 98.19 89 ILE A C 1
ATOM 708 O O . ILE A 1 89 ? -9.250 2.783 3.821 1.00 98.19 89 ILE A O 1
ATOM 712 N N . LYS A 1 90 ? -11.260 1.783 4.070 1.00 98.25 90 LYS A N 1
ATOM 713 C CA . LYS A 1 90 ? -11.986 2.672 3.159 1.00 98.25 90 LYS A CA 1
ATOM 714 C C . LYS A 1 90 ? -11.795 4.152 3.502 1.00 98.25 90 LYS A C 1
ATOM 716 O O . LYS A 1 90 ? -11.323 4.906 2.657 1.00 98.25 90 LYS A O 1
ATOM 721 N N . SER A 1 91 ? -12.084 4.556 4.743 1.00 98.25 91 SER A N 1
ATOM 722 C CA . SER A 1 91 ? -11.945 5.962 5.157 1.00 98.25 91 SER A CA 1
ATOM 723 C C . SER A 1 91 ? -10.504 6.463 5.030 1.00 98.25 91 SER A C 1
ATOM 725 O O . SER A 1 91 ? -10.272 7.604 4.649 1.00 98.25 91 SER A O 1
ATOM 727 N N . LEU A 1 92 ? -9.522 5.598 5.316 1.00 98.50 92 LEU A N 1
ATOM 728 C CA . LEU A 1 92 ? -8.108 5.940 5.175 1.00 98.50 92 LEU A CA 1
ATOM 729 C C . LEU A 1 92 ? -7.720 6.156 3.708 1.00 98.50 92 LEU A C 1
ATOM 731 O O . LEU A 1 92 ? -6.970 7.082 3.403 1.00 98.50 92 LEU A O 1
ATOM 735 N N . PHE A 1 93 ? -8.206 5.320 2.792 1.00 98.31 93 PHE A N 1
ATOM 736 C CA . PHE A 1 93 ? -7.937 5.476 1.364 1.00 98.31 93 PHE A CA 1
ATOM 737 C C . PHE A 1 93 ? -8.630 6.698 0.767 1.00 98.31 93 PHE A C 1
ATOM 739 O O . PHE A 1 93 ? -7.973 7.441 0.041 1.00 98.31 93 PHE A O 1
ATOM 746 N N . GLU A 1 94 ? -9.894 6.950 1.112 1.00 98.00 94 GLU A N 1
ATOM 747 C CA . GLU A 1 94 ? -10.632 8.141 0.666 1.00 98.00 94 GLU A CA 1
ATOM 748 C C . GLU A 1 94 ? -9.920 9.442 1.069 1.00 98.00 94 GLU A C 1
ATOM 750 O O . GLU A 1 94 ? -9.852 10.378 0.276 1.00 98.00 94 GLU A O 1
ATOM 755 N N . GLU A 1 95 ? -9.335 9.487 2.269 1.00 98.25 95 GLU A N 1
ATOM 756 C CA . GLU A 1 95 ? -8.610 10.664 2.756 1.00 98.25 95 GLU A CA 1
ATOM 757 C C . GLU A 1 95 ? -7.210 10.811 2.145 1.00 98.25 95 GLU A C 1
ATOM 759 O O . GLU A 1 95 ? -6.758 11.925 1.887 1.00 98.25 95 GLU A O 1
ATOM 764 N N . THR A 1 96 ? -6.492 9.704 1.933 1.00 98.25 96 THR A N 1
ATOM 765 C CA . THR A 1 96 ? -5.047 9.767 1.653 1.00 98.25 96 THR A CA 1
ATOM 766 C C . THR A 1 96 ? -4.680 9.546 0.194 1.00 98.25 96 THR A C 1
ATOM 768 O O . THR A 1 96 ? -3.664 10.078 -0.248 1.00 98.25 96 THR A O 1
ATOM 771 N N . LEU A 1 97 ? -5.458 8.786 -0.586 1.00 97.56 97 LEU A N 1
ATOM 772 C CA . LEU A 1 97 ? -5.063 8.434 -1.957 1.00 97.56 97 LEU A CA 1
ATOM 773 C C . LEU A 1 97 ? -5.075 9.622 -2.922 1.00 97.56 97 LEU A C 1
ATOM 775 O O . LEU A 1 97 ? -4.351 9.570 -3.910 1.00 97.56 97 LEU A O 1
ATOM 779 N N . GLY A 1 98 ? -5.782 10.713 -2.604 1.00 97.12 98 GLY A N 1
ATOM 780 C CA . GLY A 1 98 ? -5.697 11.967 -3.365 1.00 97.12 98 GLY A CA 1
ATOM 781 C C . GLY A 1 98 ? -4.294 12.594 -3.379 1.00 97.12 98 GLY A C 1
ATOM 782 O O . GLY A 1 98 ? -4.002 13.447 -4.213 1.00 97.12 98 GLY A O 1
ATOM 783 N N . GLU A 1 99 ? -3.396 12.156 -2.489 1.00 97.44 99 GLU A N 1
ATOM 784 C CA . GLU A 1 99 ? -1.990 12.565 -2.487 1.00 97.44 99 GLU A CA 1
ATOM 785 C C . GLU A 1 99 ? -1.159 11.912 -3.595 1.00 97.44 99 GLU A C 1
ATOM 787 O O . GLU A 1 99 ? -0.064 12.394 -3.882 1.00 97.44 99 GLU A O 1
ATOM 792 N N . ILE A 1 100 ? -1.623 10.815 -4.192 1.00 98.06 100 ILE A N 1
ATOM 793 C CA . ILE A 1 100 ? -0.915 10.116 -5.264 1.00 98.06 100 ILE A CA 1
ATOM 794 C C . ILE A 1 100 ? -1.548 10.505 -6.606 1.00 98.06 100 ILE A C 1
ATOM 796 O O . ILE A 1 100 ? -2.767 10.432 -6.734 1.00 98.06 100 ILE A O 1
ATOM 800 N N . PRO A 1 101 ? -0.755 10.901 -7.619 1.00 97.50 101 PRO A N 1
ATOM 801 C CA . PRO A 1 101 ? -1.290 11.226 -8.938 1.00 97.50 101 PRO A CA 1
ATOM 802 C C . PRO A 1 101 ? -2.006 10.037 -9.592 1.00 97.50 101 PRO A C 1
ATOM 804 O O . PRO A 1 101 ? -1.533 8.900 -9.502 1.00 97.50 101 PRO A O 1
ATOM 807 N N . ASP A 1 102 ? -3.089 10.304 -10.327 1.00 97.56 102 ASP A N 1
ATOM 808 C CA . ASP A 1 102 ? -3.836 9.265 -11.051 1.00 97.56 102 ASP A CA 1
ATOM 809 C C . ASP A 1 102 ? -2.953 8.518 -12.062 1.00 97.56 102 ASP A C 1
ATOM 811 O O . ASP A 1 102 ? -3.039 7.300 -12.173 1.00 97.56 102 ASP A O 1
ATOM 815 N N . GLU A 1 103 ? -2.005 9.210 -12.701 1.00 96.44 103 GLU A N 1
ATOM 816 C CA . GLU A 1 103 ? -1.009 8.600 -13.595 1.00 96.44 103 GLU A CA 1
ATOM 817 C C . GLU A 1 103 ? -0.177 7.492 -12.927 1.00 96.44 103 GLU A C 1
ATOM 819 O O . GLU A 1 103 ? 0.229 6.556 -13.606 1.00 96.44 103 GLU A O 1
ATOM 824 N N . VAL A 1 104 ? 0.046 7.550 -11.606 1.00 96.00 104 VAL A N 1
ATOM 825 C CA . VAL A 1 104 ? 0.761 6.513 -10.837 1.00 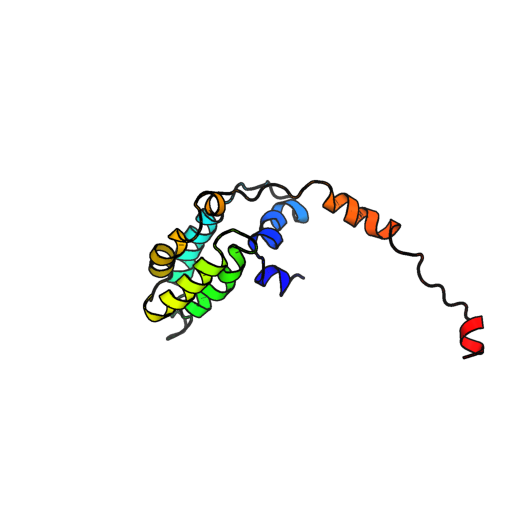96.00 104 VAL A CA 1
ATOM 826 C C . VAL A 1 104 ? -0.182 5.390 -10.404 1.00 96.00 104 VAL A C 1
ATOM 828 O O . VAL A 1 104 ? 0.211 4.217 -10.375 1.00 96.00 104 VAL A O 1
ATOM 831 N N . LEU A 1 105 ? -1.414 5.744 -10.023 1.00 97.06 105 LEU A N 1
ATOM 832 C CA . LEU A 1 105 ? -2.441 4.794 -9.589 1.00 97.06 105 LEU A CA 1
ATOM 833 C C . LEU A 1 105 ? -2.902 3.897 -10.739 1.00 97.06 105 LEU A C 1
ATOM 835 O O . LEU A 1 105 ? -3.100 2.698 -10.529 1.00 97.06 105 LEU A O 1
ATOM 839 N N . ASP A 1 106 ? -3.022 4.479 -11.929 1.00 96.56 106 ASP A N 1
ATOM 840 C CA . ASP A 1 106 ? -3.558 3.852 -13.134 1.00 96.56 106 ASP A CA 1
ATOM 841 C C . ASP A 1 106 ? -2.470 3.369 -14.099 1.00 96.56 106 ASP A C 1
ATOM 843 O O . ASP A 1 106 ? -2.786 2.718 -15.096 1.00 96.56 106 ASP A O 1
ATOM 847 N N . ALA A 1 107 ? -1.191 3.606 -13.784 1.00 93.19 107 ALA A N 1
ATOM 848 C CA . ALA A 1 107 ? -0.080 3.025 -14.528 1.00 93.19 107 ALA A CA 1
ATOM 849 C C . ALA A 1 107 ? -0.168 1.486 -14.469 1.00 93.19 107 ALA A C 1
ATOM 851 O O . ALA A 1 107 ? -0.088 0.911 -13.372 1.00 93.19 107 ALA A O 1
ATOM 852 N N . PRO A 1 108 ? -0.313 0.793 -15.613 1.00 90.06 108 PRO A N 1
ATOM 853 C CA . PRO A 1 108 ? -0.222 -0.655 -15.629 1.00 90.06 108 PRO A CA 1
ATOM 854 C C . PRO A 1 108 ? 1.218 -1.072 -15.338 1.00 90.06 108 PRO A C 1
ATOM 856 O O . PRO A 1 108 ? 2.170 -0.356 -15.661 1.00 90.06 108 PRO A O 1
ATOM 859 N N . ILE A 1 109 ? 1.396 -2.25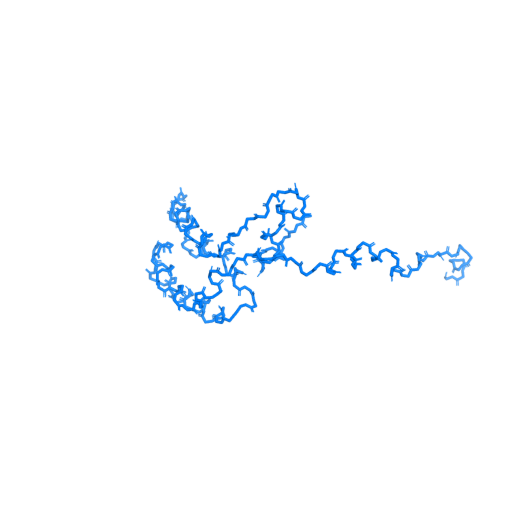8 -14.762 1.00 83.56 109 ILE A N 1
ATOM 860 C CA . ILE A 1 109 ? 2.734 -2.832 -14.668 1.00 83.56 109 ILE A CA 1
ATOM 861 C C . ILE A 1 109 ? 3.178 -3.313 -16.057 1.00 83.56 109 ILE A C 1
ATOM 863 O O . ILE A 1 109 ? 2.760 -4.357 -16.553 1.00 83.56 109 ILE A O 1
ATOM 867 N N . THR A 1 110 ? 3.963 -2.487 -16.744 1.00 73.81 110 THR A N 1
ATOM 868 C CA . THR A 1 110 ? 4.514 -2.813 -18.063 1.00 73.81 110 THR A CA 1
ATOM 869 C C . THR A 1 110 ? 5.843 -3.542 -17.934 1.00 73.81 110 THR A C 1
ATOM 871 O O . THR A 1 110 ? 6.527 -3.423 -16.918 1.00 73.81 110 THR A O 1
ATOM 874 N N . GLU A 1 111 ? 6.185 -4.308 -18.970 1.00 63.78 111 GLU A N 1
ATOM 875 C CA . GLU A 1 111 ? 7.340 -5.204 -19.009 1.00 63.78 111 GLU A CA 1
ATOM 876 C C . GLU A 1 111 ? 8.645 -4.571 -18.504 1.00 63.78 111 GLU A C 1
ATOM 878 O O . GLU A 1 111 ? 8.948 -3.397 -18.734 1.00 63.78 111 GLU A O 1
ATOM 883 N N . VAL A 1 112 ? 9.448 -5.408 -17.842 1.00 57.44 112 VAL A N 1
ATOM 884 C CA . VAL A 1 112 ? 10.842 -5.109 -17.509 1.00 57.44 112 VAL A CA 1
ATOM 885 C C . VAL A 1 112 ? 11.582 -4.758 -18.805 1.00 57.44 112 VAL A C 1
ATOM 887 O O . VAL A 1 112 ? 11.410 -5.474 -19.794 1.00 57.44 112 VAL A O 1
ATOM 890 N N . PRO A 1 113 ? 12.453 -3.731 -18.826 1.00 52.53 113 PRO A N 1
ATOM 891 C CA . PRO A 1 113 ? 13.317 -3.491 -19.972 1.00 52.53 113 PRO A CA 1
ATOM 892 C C . PRO A 1 113 ? 14.056 -4.782 -20.331 1.00 52.53 113 PRO A C 1
ATOM 894 O O . PRO A 1 113 ? 14.769 -5.345 -19.494 1.00 52.53 113 PRO A O 1
ATOM 897 N N . SER A 1 114 ? 13.896 -5.246 -21.571 1.00 52.09 114 SER A N 1
ATOM 898 C CA . SER A 1 114 ? 14.332 -6.565 -22.052 1.00 52.09 114 SER A CA 1
ATOM 899 C C . SER A 1 114 ? 15.850 -6.839 -21.961 1.00 52.09 114 SER A C 1
ATOM 901 O O . SER A 1 114 ? 16.304 -7.888 -22.396 1.00 52.09 114 SER A O 1
ATOM 903 N N . GLY A 1 115 ? 16.658 -5.942 -21.382 1.00 52.50 115 GLY A N 1
ATOM 904 C CA . GLY A 1 115 ? 18.110 -6.097 -21.223 1.00 52.50 115 GLY A CA 1
ATOM 905 C C . GLY A 1 115 ? 18.586 -6.710 -19.895 1.00 52.50 115 GLY A C 1
ATOM 906 O O . GLY A 1 115 ? 19.728 -7.168 -19.807 1.00 52.50 115 GLY A O 1
ATOM 907 N N . ILE A 1 116 ? 17.757 -6.744 -18.842 1.00 54.50 116 ILE A N 1
ATOM 908 C CA . ILE A 1 116 ? 18.210 -7.211 -17.512 1.00 54.50 116 ILE A CA 1
ATOM 909 C C . ILE A 1 116 ? 18.384 -8.736 -17.486 1.00 54.50 116 ILE A C 1
ATOM 911 O O . ILE A 1 116 ? 19.365 -9.243 -16.936 1.00 54.50 116 ILE A O 1
ATOM 915 N N . THR A 1 117 ? 17.476 -9.470 -18.128 1.00 56.81 117 THR A N 1
ATOM 916 C CA . THR A 1 117 ? 17.497 -10.938 -18.182 1.00 56.81 117 THR A CA 1
ATOM 917 C C . THR A 1 117 ? 18.750 -11.452 -18.890 1.00 56.81 117 THR A C 1
ATOM 919 O O . THR A 1 117 ? 19.431 -12.339 -18.378 1.00 56.81 117 THR A O 1
ATOM 922 N N . ASP A 1 118 ? 19.124 -10.818 -20.003 1.00 59.31 118 ASP A N 1
ATOM 923 C CA . ASP A 1 118 ? 20.351 -11.116 -20.746 1.00 59.31 118 ASP A CA 1
ATOM 924 C C . ASP A 1 118 ? 21.614 -10.885 -19.910 1.00 59.31 118 ASP A C 1
ATOM 926 O O . ASP A 1 118 ? 22.567 -11.663 -19.979 1.00 59.31 118 ASP A O 1
ATOM 930 N N . THR A 1 119 ? 21.617 -9.836 -19.086 1.00 60.09 119 THR A N 1
ATOM 931 C CA . THR A 1 119 ? 22.747 -9.512 -18.206 1.00 60.09 119 THR A CA 1
ATOM 932 C C . THR A 1 119 ? 22.907 -10.564 -17.106 1.00 60.09 119 THR A C 1
ATOM 934 O O . THR A 1 119 ? 24.023 -10.991 -16.817 1.00 60.09 119 THR A O 1
ATOM 937 N N . PHE A 1 120 ? 21.800 -11.039 -16.525 1.00 61.75 120 PHE A N 1
ATOM 938 C CA . PHE A 1 120 ? 21.831 -12.085 -15.500 1.00 61.75 120 PHE A CA 1
ATOM 939 C C . PHE A 1 120 ? 22.233 -13.452 -16.068 1.00 61.75 120 PHE A C 1
ATOM 941 O O . PHE A 1 120 ? 23.043 -14.155 -15.466 1.00 61.75 120 PHE A O 1
ATOM 948 N N . ILE A 1 121 ? 21.737 -13.817 -17.255 1.00 67.31 121 ILE A N 1
ATOM 949 C CA . ILE A 1 121 ? 22.148 -15.047 -17.951 1.00 67.31 121 ILE A CA 1
ATOM 950 C C . ILE A 1 121 ? 23.657 -15.013 -18.244 1.00 67.31 121 ILE A C 1
ATOM 952 O O . ILE A 1 121 ? 24.360 -16.000 -18.019 1.00 67.31 121 ILE A O 1
ATOM 956 N N . LYS A 1 122 ? 24.178 -13.853 -18.661 1.00 70.12 122 LYS A N 1
ATOM 957 C CA . LYS A 1 122 ? 25.610 -13.629 -18.909 1.00 70.12 122 LYS A CA 1
ATOM 958 C C . LYS A 1 122 ? 26.431 -13.417 -17.635 1.00 70.12 122 LYS A C 1
ATOM 960 O O . LYS A 1 122 ? 27.657 -13.400 -17.717 1.00 70.12 122 LYS A O 1
ATOM 965 N N . ALA A 1 123 ? 25.824 -13.322 -16.451 1.00 70.75 123 ALA A N 1
ATOM 966 C CA . ALA A 1 123 ? 26.557 -13.050 -15.215 1.00 70.75 123 ALA A CA 1
ATOM 967 C C . ALA A 1 123 ? 27.632 -14.111 -14.944 1.00 70.75 123 ALA A C 1
ATOM 969 O O . ALA A 1 123 ? 28.744 -13.767 -14.564 1.00 70.75 123 ALA A O 1
ATOM 970 N N . LYS A 1 124 ? 27.358 -15.389 -15.243 1.00 66.25 124 LYS A N 1
ATOM 971 C CA . LYS A 1 124 ? 28.352 -16.467 -15.100 1.00 66.25 124 LYS A CA 1
ATOM 972 C C . LYS A 1 124 ? 29.589 -16.285 -15.985 1.00 66.25 124 LYS A C 1
ATOM 974 O O . LYS A 1 124 ? 30.662 -16.707 -15.582 1.00 66.25 124 LYS A O 1
ATOM 979 N N . SER A 1 125 ? 29.451 -15.652 -17.152 1.00 73.25 125 SER A N 1
ATOM 980 C CA . SER A 1 125 ? 30.583 -15.305 -18.028 1.00 73.25 125 SER A CA 1
ATOM 981 C C . SER A 1 125 ? 31.295 -14.006 -17.640 1.00 73.25 125 SER A C 1
ATOM 983 O O . SER A 1 125 ? 32.353 -13.713 -18.184 1.00 73.25 125 SER A O 1
ATOM 985 N N . LEU A 1 126 ? 30.715 -13.224 -16.725 1.00 73.62 126 LEU A N 1
ATOM 986 C CA . LEU A 1 126 ? 31.273 -11.961 -16.232 1.00 73.62 126 LEU A CA 1
ATOM 987 C C . LEU A 1 126 ? 31.956 -12.110 -14.865 1.00 73.62 126 LEU A C 1
ATOM 989 O O . LEU A 1 126 ? 32.630 -11.184 -14.419 1.00 73.62 126 LEU A O 1
ATOM 993 N N . LEU A 1 127 ? 31.775 -13.248 -14.187 1.00 74.75 127 LEU A N 1
ATOM 994 C CA . LEU A 1 127 ? 32.486 -13.542 -12.948 1.00 74.75 127 LEU A CA 1
ATOM 995 C C . LEU A 1 127 ? 33.955 -13.874 -13.254 1.00 74.75 127 LEU A C 1
ATOM 997 O O . LEU A 1 127 ? 34.230 -14.540 -14.256 1.00 74.75 127 LEU A O 1
ATOM 1001 N N . PRO A 1 128 ? 34.903 -13.442 -12.400 1.00 74.88 128 PRO A N 1
ATOM 1002 C CA . PRO A 1 128 ? 36.286 -13.882 -12.512 1.00 74.88 128 PRO A CA 1
ATOM 1003 C C . PRO A 1 128 ? 36.358 -15.416 -12.425 1.00 74.88 128 PRO A C 1
ATOM 1005 O O . PRO A 1 128 ? 35.478 -16.036 -11.812 1.00 74.88 128 PRO A O 1
ATOM 1008 N N . PRO A 1 129 ? 37.386 -16.040 -13.030 1.00 73.19 129 PRO A N 1
ATOM 1009 C CA . PRO A 1 129 ? 37.568 -17.480 -12.935 1.00 73.19 129 PRO A CA 1
ATOM 1010 C C . PRO A 1 129 ? 37.577 -17.909 -11.459 1.00 73.19 129 PRO A C 1
ATOM 1012 O O . PRO A 1 129 ? 38.077 -17.161 -10.610 1.00 73.19 129 PRO A O 1
ATOM 1015 N N . PRO A 1 130 ? 36.994 -19.076 -11.128 1.00 71.31 130 PRO A N 1
ATOM 1016 C CA . PRO A 1 130 ? 36.968 -19.563 -9.758 1.00 71.31 130 PRO A CA 1
ATOM 1017 C C . PRO A 1 130 ? 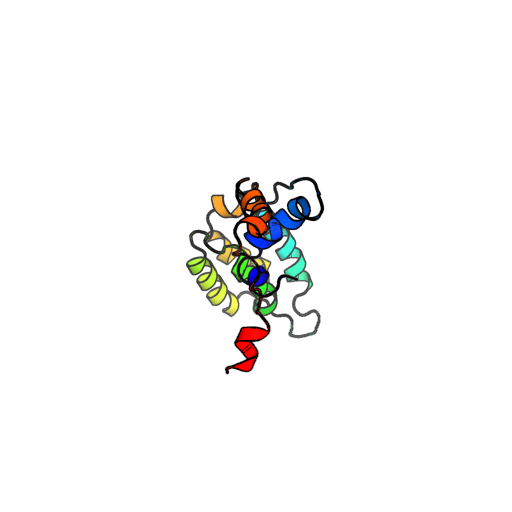38.394 -19.625 -9.212 1.00 71.31 130 PRO A C 1
ATOM 1019 O O . PRO A 1 130 ? 39.307 -20.083 -9.896 1.00 71.31 130 PRO A O 1
ATOM 1022 N N . TYR A 1 131 ? 38.572 -19.137 -7.986 1.00 67.69 131 TYR A N 1
ATOM 1023 C CA . TYR A 1 131 ? 39.865 -19.138 -7.319 1.00 67.69 131 TYR A CA 1
ATOM 1024 C C . TYR A 1 131 ? 40.352 -20.582 -7.154 1.00 67.69 131 TYR A C 1
ATOM 1026 O O . TYR A 1 131 ? 39.758 -21.367 -6.414 1.00 67.69 131 TYR A O 1
ATOM 1034 N N . THR A 1 132 ? 41.408 -20.941 -7.880 1.00 71.62 132 THR A N 1
ATOM 1035 C CA . THR A 1 132 ? 42.108 -22.213 -7.722 1.00 71.62 132 THR A CA 1
ATOM 1036 C C . THR A 1 132 ? 43.208 -22.007 -6.694 1.00 71.62 132 THR A C 1
ATOM 1038 O O . THR A 1 132 ? 44.233 -21.403 -7.001 1.00 71.62 132 THR A O 1
ATOM 1041 N N . VAL A 1 133 ? 42.988 -22.480 -5.468 1.00 66.12 133 VAL A N 1
ATOM 1042 C CA . VAL A 1 133 ? 44.077 -22.621 -4.497 1.00 66.12 133 VAL A CA 1
ATOM 1043 C C . VAL A 1 133 ? 45.033 -23.674 -5.049 1.00 66.12 133 VAL A C 1
ATOM 1045 O O . VAL A 1 133 ? 44.628 -24.821 -5.231 1.00 66.12 133 VAL A O 1
ATOM 1048 N N . ASN A 1 134 ? 46.280 -23.299 -5.328 1.00 64.62 134 ASN A N 1
ATOM 1049 C CA . ASN A 1 134 ? 47.339 -24.283 -5.527 1.00 64.62 134 ASN A CA 1
ATOM 1050 C C . ASN A 1 134 ? 47.739 -24.805 -4.142 1.00 64.62 134 ASN A C 1
ATOM 1052 O O . ASN A 1 134 ? 48.083 -24.013 -3.267 1.00 64.62 134 ASN A O 1
ATOM 1056 N N . GLU A 1 135 ? 47.701 -26.122 -3.929 1.00 58.62 135 GLU A N 1
ATOM 1057 C CA . GLU A 1 135 ? 48.061 -26.749 -2.642 1.00 58.62 135 GLU A CA 1
ATOM 1058 C C . GLU A 1 135 ? 49.486 -26.377 -2.172 1.00 58.62 135 GLU A C 1
ATOM 1060 O O . GLU A 1 135 ? 49.771 -26.397 -0.977 1.00 58.62 135 GLU A O 1
ATOM 1065 N N . GLU A 1 136 ? 50.357 -25.947 -3.090 1.00 58.69 136 GLU A N 1
ATOM 1066 C CA . GLU A 1 136 ? 51.710 -25.456 -2.803 1.00 58.69 136 GLU A CA 1
ATOM 1067 C C . GLU A 1 136 ? 51.744 -24.100 -2.060 1.00 58.69 136 GLU A C 1
ATOM 1069 O O . GLU A 1 136 ? 52.671 -23.861 -1.289 1.00 58.69 136 GLU A O 1
ATOM 1074 N N . GLU A 1 137 ? 50.735 -23.228 -2.214 1.00 56.62 137 GLU A N 1
ATOM 1075 C CA . GLU A 1 137 ? 50.665 -21.925 -1.515 1.00 56.62 137 GLU A CA 1
ATOM 1076 C C . GLU A 1 137 ? 50.225 -22.053 -0.046 1.00 56.62 137 GLU A C 1
ATOM 1078 O O . GLU A 1 137 ? 50.532 -21.182 0.767 1.00 56.62 137 GLU A O 1
ATOM 1083 N N . LEU A 1 138 ? 49.55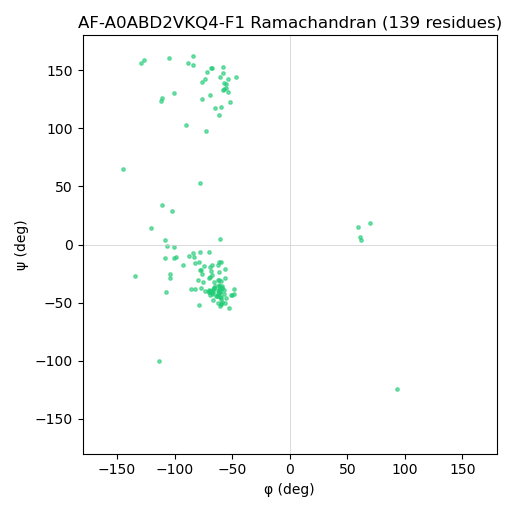1 -23.147 0.327 1.00 56.66 138 LEU A N 1
ATOM 1084 C CA . LEU A 1 138 ? 49.131 -23.406 1.711 1.00 56.66 138 LEU A CA 1
ATOM 1085 C C . LEU A 1 138 ? 50.242 -24.012 2.583 1.00 56.66 138 LEU A C 1
ATOM 1087 O O . LEU A 1 138 ? 50.123 -24.006 3.804 1.00 56.66 138 LEU A O 1
ATOM 1091 N N . LEU A 1 139 ? 51.314 -24.532 1.976 1.00 53.41 139 LEU A N 1
ATOM 1092 C CA . LEU A 1 139 ? 52.441 -25.151 2.687 1.00 53.41 139 LEU A CA 1
ATOM 1093 C C . LEU A 1 139 ? 53.488 -24.140 3.186 1.00 53.41 139 LEU A C 1
ATOM 1095 O O . LEU A 1 139 ? 54.392 -24.525 3.926 1.00 53.41 139 LEU A O 1
ATOM 1099 N N . TYR A 1 140 ? 53.362 -22.863 2.810 1.00 58.84 140 TYR A N 1
ATOM 1100 C CA . TYR A 1 140 ? 54.280 -21.784 3.199 1.00 58.84 140 TYR A CA 1
ATOM 1101 C C . TYR A 1 140 ? 53.613 -20.635 3.980 1.00 58.84 140 TYR A C 1
ATOM 1103 O O . TYR A 1 140 ? 54.233 -19.581 4.143 1.00 58.84 140 TYR A O 1
ATOM 1111 N N . ALA A 1 141 ? 52.384 -20.829 4.474 1.00 51.25 141 ALA A N 1
ATOM 1112 C CA . ALA A 1 141 ? 51.693 -19.894 5.370 1.00 51.25 141 ALA A CA 1
ATOM 1113 C C . ALA A 1 141 ? 51.849 -20.284 6.848 1.00 51.25 141 ALA A C 1
ATOM 1115 O O . ALA A 1 141 ? 51.744 -21.492 7.159 1.00 51.25 141 ALA A O 1
#

Sequence (141 aa):
MVGRAAYGNPWQILGLVDSAVYGAPLRSITRRQVLEQYQVYGDSVLRIYGPRPTVREVVKPLLGLFHAEPRNVVWKRAVDAAFRHCTTIKSLFEETLGEIPDEVLDAPITEVPSGITDTFIKAKSLLPPPYTVNEEELLYA

Nearest PDB structures (foldseek):
  5x5i-assembly3_F  TM=2.017E-01  e=2.105E+00  Escherichia coli K-12

Organism: NCBI:txid62892

Solvent-accessible surface area (backbone atoms only — not comparable to full-atom values): 8443 Å² total; per-residue (Å²): 139,82,58,73,61,43,54,53,30,33,49,82,64,51,69,54,42,55,35,78,75,70,68,41,80,86,63,80,55,26,54,49,62,52,48,57,54,44,31,59,53,45,50,70,49,48,35,73,74,55,89,32,48,41,59,68,65,65,46,56,70,56,75,11,54,50,58,96,42,80,48,36,70,57,29,54,52,43,48,61,59,38,64,78,73,44,84,44,42,57,59,40,46,72,71,27,52,80,50,46,57,64,73,65,33,62,40,50,67,69,80,74,72,85,61,57,64,59,50,60,70,44,39,76,79,69,52,77,78,79,88,74,82,55,75,74,67,66,76,77,111

InterPro domains:
  IPR004653 tRNA-dihydrouridine(20/20a) synthase [PTHR42907] (1-139)
  IPR035587 DUS-like, FMN-binding domain [PF01207] (1-88)

Foldseek 3Di:
DDDPVCQQAVCQPPQCCCCPPVVDDADQDFQLNVLVVLQVVLQVQACVVHNDDFPCNSCSSVLNHQPPHPQSVVLVVLLVVCSVPDRGSVVSCVRRVVSHDPCRRNRGPDDDDPVPVVCVVCVVVVDDDPDDDDPVVVVPD

Mean predicted aligned error: 9.19 Å

Secondary structure (DSSP, 8-state):
---HHHHH-HHHHHTTHHHHHH-PPP---BHHHHHHHHHHHHHHHTTTTSS-S-HHHHHGGGGGTTTTSTTHHHHHHHHHHHTTT--SHHHHHHHHGGGS-HHHHS-B-PPPPTTHHHHHHTHHHHSPPP----TTTGGG-

pLDDT: mean 87.64, std 14.15, range [51.25, 98.5]

Radius of gyration: 21.89 Å; Cα contacts (8 Å, |Δi|>4): 108; chains: 1; bounding box: 67×40×41 Å